Protein AF-A0A950L7A4-F1 (afdb_monomer_lite)

Structure (mmCIF, N/CA/C/O backbone):
data_AF-A0A950L7A4-F1
#
_entry.id   AF-A0A950L7A4-F1
#
loop_
_atom_site.group_PDB
_atom_site.id
_atom_site.type_symbol
_atom_site.label_atom_id
_atom_site.label_alt_id
_atom_site.label_comp_id
_atom_site.label_asym_id
_atom_site.label_entity_id
_atom_site.label_seq_id
_atom_site.pdbx_PDB_ins_code
_atom_site.Cartn_x
_atom_site.Cartn_y
_atom_site.Cartn_z
_atom_site.occupancy
_atom_site.B_iso_or_equiv
_atom_site.auth_seq_id
_atom_site.auth_comp_id
_atom_site.auth_asym_id
_atom_site.auth_atom_id
_atom_site.pdbx_PDB_model_num
ATOM 1 N N . MET A 1 1 ? 26.485 3.198 -47.718 1.00 52.00 1 MET A N 1
ATOM 2 C CA . MET A 1 1 ? 25.501 2.743 -46.711 1.00 52.00 1 MET A CA 1
ATOM 3 C C . MET A 1 1 ? 25.528 3.740 -45.565 1.00 52.00 1 MET A C 1
ATOM 5 O O . MET A 1 1 ? 26.529 3.793 -44.865 1.00 52.00 1 MET A O 1
ATOM 9 N N . ALA A 1 2 ? 24.519 4.605 -45.450 1.00 48.59 2 ALA A N 1
ATOM 10 C CA . ALA A 1 2 ? 24.443 5.566 -44.349 1.00 48.59 2 ALA A CA 1
ATOM 11 C C . ALA A 1 2 ? 24.010 4.834 -43.064 1.00 48.59 2 ALA A C 1
ATOM 13 O O . ALA A 1 2 ? 23.105 3.998 -43.142 1.00 48.59 2 ALA A O 1
AT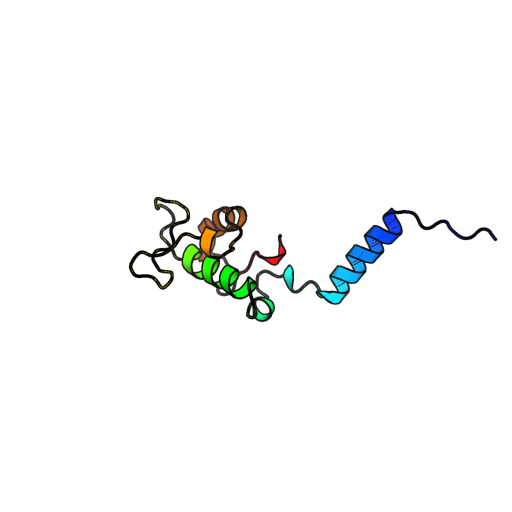OM 14 N N . PRO A 1 3 ? 24.640 5.090 -41.905 1.00 60.22 3 PRO A N 1
ATOM 15 C CA . PRO A 1 3 ? 24.222 4.466 -40.660 1.00 60.22 3 PRO A CA 1
ATOM 16 C C . PRO A 1 3 ? 22.839 5.002 -40.275 1.00 60.22 3 PRO A C 1
ATOM 18 O O . PRO A 1 3 ? 22.617 6.211 -40.269 1.00 60.22 3 PRO A O 1
ATOM 21 N N . LEU A 1 4 ? 21.908 4.092 -39.978 1.00 65.75 4 LEU A N 1
ATOM 22 C CA . LEU A 1 4 ? 20.591 4.420 -39.432 1.00 65.75 4 LEU A CA 1
ATOM 23 C C . LEU A 1 4 ? 20.777 5.283 -38.174 1.00 65.75 4 LEU A C 1
ATOM 25 O O . LEU A 1 4 ? 21.283 4.806 -37.157 1.00 65.75 4 LEU A O 1
ATOM 29 N N . GLN A 1 5 ? 20.397 6.558 -38.257 1.00 64.25 5 GLN A N 1
ATOM 30 C CA . GLN A 1 5 ? 20.341 7.465 -37.113 1.00 64.25 5 GLN A CA 1
ATOM 31 C C . GLN A 1 5 ? 19.282 6.928 -36.140 1.00 64.25 5 GLN A C 1
ATOM 33 O O . GLN A 1 5 ? 18.088 7.061 -36.394 1.00 64.25 5 GLN A O 1
ATOM 38 N N . ARG A 1 6 ? 19.714 6.277 -35.051 1.00 67.75 6 ARG A N 1
ATOM 39 C CA . ARG A 1 6 ? 18.815 5.823 -33.978 1.00 67.75 6 ARG A CA 1
ATOM 40 C C . ARG A 1 6 ? 18.165 7.045 -33.334 1.00 67.75 6 ARG A C 1
ATOM 42 O O . ARG A 1 6 ? 18.869 7.952 -32.886 1.00 67.75 6 ARG A O 1
ATOM 49 N N . GLY A 1 7 ? 16.838 7.090 -33.338 1.00 79.19 7 GLY A N 1
ATOM 50 C CA . GLY A 1 7 ? 16.071 8.203 -32.784 1.00 79.19 7 GLY A CA 1
ATOM 51 C C . GLY A 1 7 ? 16.070 8.178 -31.255 1.00 79.19 7 GLY A C 1
ATOM 52 O O . GLY A 1 7 ? 16.343 7.151 -30.637 1.00 79.19 7 GLY A O 1
ATOM 53 N N . GLY A 1 8 ? 15.705 9.293 -30.615 1.00 83.56 8 GLY A N 1
ATOM 54 C CA . GLY A 1 8 ? 15.553 9.347 -29.150 1.00 83.56 8 GLY A CA 1
ATOM 55 C C . GLY A 1 8 ? 14.564 8.307 -28.598 1.00 83.56 8 GLY A C 1
ATOM 56 O O . GLY A 1 8 ? 14.763 7.790 -27.500 1.00 83.56 8 GLY A O 1
ATOM 57 N N . LEU A 1 9 ? 13.554 7.933 -29.395 1.00 86.06 9 LEU A N 1
ATOM 58 C CA . LEU A 1 9 ? 12.588 6.881 -29.069 1.00 86.06 9 LEU A CA 1
ATOM 59 C C . LEU A 1 9 ? 13.253 5.507 -28.895 1.00 86.06 9 LEU A C 1
ATOM 61 O O . LEU A 1 9 ? 12.890 4.770 -27.983 1.00 86.06 9 LEU A O 1
ATOM 65 N N . ASP A 1 10 ? 14.261 5.178 -29.707 1.00 87.81 10 ASP A N 1
ATOM 66 C CA . ASP A 1 10 ? 14.948 3.883 -29.635 1.00 87.81 10 ASP A CA 1
ATOM 67 C C . ASP A 1 10 ? 15.694 3.728 -28.306 1.00 87.81 10 ASP A C 1
ATOM 69 O O . ASP A 1 10 ? 15.750 2.633 -27.744 1.00 87.81 10 ASP A O 1
ATOM 73 N N . TRP A 1 11 ? 16.253 4.822 -27.782 1.00 88.88 11 TRP A N 1
ATOM 74 C CA . TRP A 1 11 ? 16.925 4.837 -26.482 1.00 88.88 11 TRP A CA 1
ATOM 75 C C . TRP A 1 11 ? 15.941 4.743 -25.322 1.00 88.88 11 TRP A C 1
ATOM 77 O O . TRP A 1 11 ? 16.207 4.027 -24.358 1.00 88.88 11 TRP A O 1
ATOM 87 N N . MET A 1 12 ? 14.780 5.392 -25.436 1.00 90.75 12 MET A N 1
ATOM 88 C CA . MET A 1 12 ? 13.699 5.249 -24.459 1.00 90.75 12 MET A CA 1
ATOM 89 C C . MET A 1 12 ? 13.193 3.807 -24.399 1.00 90.75 12 MET A C 1
ATOM 91 O O . MET A 1 12 ? 13.098 3.234 -23.316 1.00 90.75 12 MET A O 1
ATOM 95 N N . LEU A 1 13 ? 12.938 3.192 -25.557 1.00 92.44 13 LEU A N 1
ATOM 96 C CA . LEU A 1 13 ? 12.494 1.802 -25.640 1.00 92.44 13 LEU A CA 1
ATOM 97 C C . LEU A 1 13 ? 13.538 0.844 -25.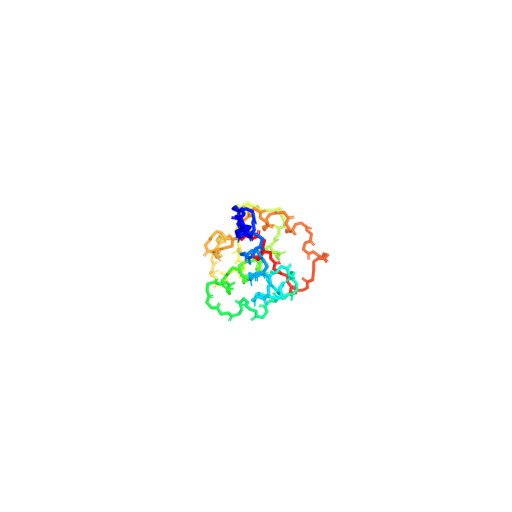063 1.00 92.44 13 LEU A C 1
ATOM 99 O O . LEU A 1 13 ? 13.185 -0.034 -24.283 1.00 92.44 13 LEU A O 1
ATOM 103 N N . GLN A 1 14 ? 14.821 1.038 -25.379 1.00 91.50 14 GLN A N 1
ATOM 104 C CA . GLN A 1 14 ? 15.904 0.240 -24.798 1.00 91.50 14 GLN A CA 1
ATOM 105 C C . GLN A 1 14 ? 16.006 0.412 -23.277 1.00 91.50 14 GLN A C 1
ATOM 107 O O . GLN A 1 14 ? 16.213 -0.578 -22.581 1.00 91.50 14 GLN A O 1
ATOM 112 N N . GLY A 1 15 ? 15.816 1.625 -22.750 1.00 89.44 15 GLY A N 1
ATOM 113 C CA . GLY A 1 15 ? 15.796 1.882 -21.308 1.00 89.44 15 GLY A CA 1
ATOM 114 C C . GLY A 1 15 ? 14.638 1.175 -20.601 1.00 89.44 15 GLY A C 1
ATOM 115 O O . GLY A 1 15 ? 14.854 0.479 -19.608 1.00 89.44 15 GLY A O 1
ATOM 116 N N . VAL A 1 16 ? 13.423 1.276 -21.151 1.00 88.06 16 VAL A N 1
ATOM 117 C CA . VAL A 1 16 ? 12.240 0.565 -20.637 1.00 88.06 16 VAL A CA 1
ATOM 118 C C . VAL A 1 16 ? 12.447 -0.948 -20.697 1.00 88.06 16 VAL A C 1
ATOM 120 O O . VAL A 1 16 ? 12.158 -1.647 -19.727 1.00 88.06 16 VAL A O 1
ATOM 123 N N . LEU A 1 17 ? 12.991 -1.460 -21.804 1.00 89.94 17 LEU A N 1
ATOM 124 C CA . LEU A 1 17 ? 13.253 -2.886 -21.977 1.00 89.94 17 LEU A CA 1
ATOM 125 C C . LEU A 1 17 ? 14.308 -3.384 -20.980 1.00 89.94 17 LEU A C 1
ATOM 127 O O . LEU A 1 17 ? 14.106 -4.411 -20.338 1.00 89.94 17 LEU A O 1
ATOM 131 N N . ALA A 1 18 ? 15.407 -2.645 -20.808 1.00 88.31 18 ALA A N 1
ATOM 132 C CA . ALA A 1 18 ? 16.454 -2.973 -19.846 1.00 88.31 18 ALA A CA 1
ATOM 133 C C . ALA A 1 18 ? 15.903 -2.994 -18.413 1.00 88.31 18 ALA A C 1
ATOM 135 O O . ALA A 1 18 ? 16.126 -3.961 -17.686 1.00 88.31 18 ALA A O 1
ATOM 136 N N . TYR A 1 19 ? 15.118 -1.983 -18.031 1.00 85.06 19 TYR A N 1
ATOM 137 C CA . TYR A 1 19 ? 14.445 -1.941 -16.734 1.00 85.06 19 TYR A CA 1
ATOM 138 C C . TYR A 1 19 ? 13.510 -3.146 -16.537 1.00 85.06 19 TYR A C 1
ATOM 140 O O . TYR A 1 19 ? 13.604 -3.848 -15.527 1.00 85.06 19 TYR A O 1
ATOM 148 N N . ALA A 1 20 ? 12.662 -3.448 -17.525 1.00 83.19 20 ALA A N 1
ATOM 149 C CA . ALA A 1 20 ? 11.742 -4.581 -17.471 1.00 83.19 20 ALA A CA 1
ATOM 150 C C . ALA A 1 20 ? 12.475 -5.928 -17.325 1.00 83.19 20 ALA A C 1
ATOM 152 O O . ALA A 1 20 ? 12.034 -6.786 -16.557 1.00 83.19 20 ALA A O 1
ATOM 153 N N . VAL A 1 21 ? 13.611 -6.101 -18.009 1.00 85.44 21 VAL A N 1
ATOM 154 C CA . VAL A 1 21 ? 14.448 -7.309 -17.932 1.00 85.44 21 VAL A CA 1
ATOM 155 C C . VAL A 1 21 ? 15.132 -7.441 -16.570 1.00 85.44 21 VAL A C 1
ATOM 157 O O . VAL A 1 21 ? 15.142 -8.534 -16.001 1.00 85.44 21 VAL A O 1
ATOM 160 N N . VAL A 1 22 ? 15.674 -6.350 -16.021 1.00 83.81 22 VAL A N 1
ATOM 161 C CA . VAL A 1 22 ? 16.380 -6.355 -14.726 1.00 83.81 22 VAL A CA 1
ATOM 162 C C . VAL A 1 22 ? 15.415 -6.627 -13.574 1.00 83.81 22 VAL A C 1
ATOM 164 O O . VAL A 1 22 ? 15.665 -7.501 -12.745 1.00 83.81 22 VAL A O 1
ATOM 167 N N . ILE A 1 23 ? 14.276 -5.933 -13.549 1.00 81.06 23 ILE A N 1
ATOM 168 C CA . ILE A 1 23 ? 13.266 -6.060 -12.490 1.00 81.06 23 ILE A CA 1
ATOM 169 C C . ILE A 1 23 ? 12.394 -7.316 -12.675 1.00 81.06 23 ILE A C 1
ATOM 171 O O . ILE A 1 23 ? 11.714 -7.767 -11.747 1.00 81.06 23 ILE A O 1
ATOM 175 N N . ARG A 1 24 ? 12.412 -7.914 -13.877 1.00 78.12 24 ARG A N 1
ATOM 176 C CA . ARG A 1 24 ? 11.599 -9.078 -14.278 1.00 78.12 24 ARG A CA 1
ATOM 177 C C . ARG A 1 24 ? 10.105 -8.892 -13.999 1.00 78.12 24 ARG A C 1
ATOM 179 O O . ARG A 1 24 ? 9.406 -9.847 -13.667 1.00 78.12 24 ARG A O 1
ATOM 186 N N . GLY A 1 25 ? 9.634 -7.645 -14.025 1.00 74.56 25 GLY A N 1
ATOM 187 C CA . GLY A 1 25 ? 8.264 -7.273 -13.667 1.00 74.56 25 GLY A CA 1
ATOM 188 C C . GLY A 1 25 ? 7.847 -7.602 -12.224 1.00 74.56 25 GLY A C 1
ATOM 189 O O . GLY A 1 25 ? 6.681 -7.424 -11.878 1.00 74.56 25 GLY A O 1
ATOM 190 N N . ARG A 1 26 ? 8.763 -8.063 -11.356 1.00 81.69 26 ARG A N 1
ATOM 191 C CA . ARG A 1 26 ? 8.418 -8.513 -9.996 1.00 81.69 26 ARG A CA 1
ATOM 192 C C . ARG A 1 26 ? 7.947 -7.366 -9.109 1.00 81.69 26 ARG A C 1
ATOM 194 O O . ARG A 1 26 ? 7.192 -7.627 -8.183 1.00 81.69 26 ARG A O 1
ATOM 201 N N . HIS A 1 27 ? 8.355 -6.129 -9.386 1.00 86.19 27 HIS A N 1
ATOM 202 C CA . HIS A 1 27 ? 7.909 -4.961 -8.620 1.00 86.19 27 HIS A CA 1
ATOM 203 C C . HIS A 1 27 ? 6.471 -4.550 -8.963 1.00 86.19 27 HIS A C 1
ATOM 205 O O . HIS A 1 27 ? 5.773 -4.026 -8.106 1.00 86.19 27 HIS A O 1
ATOM 211 N N . PHE A 1 28 ? 5.986 -4.854 -10.170 1.00 85.88 28 PHE A N 1
ATOM 212 C CA . PHE A 1 28 ? 4.609 -4.544 -10.575 1.00 85.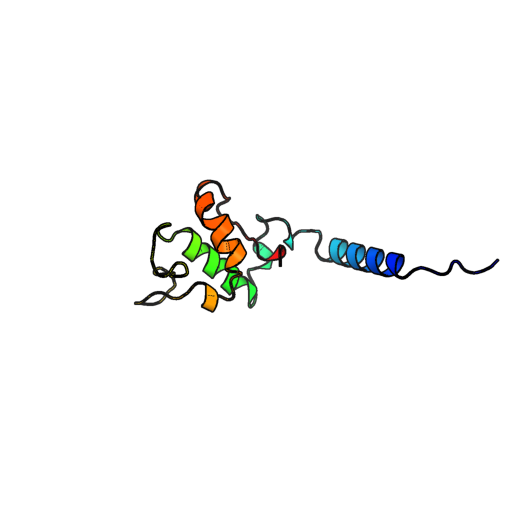88 28 PHE A CA 1
ATOM 213 C C . PHE A 1 28 ? 3.602 -5.611 -10.150 1.00 85.88 28 PHE A C 1
ATOM 215 O O . PHE A 1 28 ? 2.403 -5.355 -10.145 1.00 85.88 28 PHE A O 1
ATOM 222 N N . ASN A 1 29 ? 4.065 -6.812 -9.792 1.00 90.19 29 ASN A N 1
ATOM 223 C CA . ASN A 1 29 ? 3.190 -7.828 -9.229 1.00 90.19 29 ASN A CA 1
ATOM 224 C C . ASN A 1 29 ? 2.836 -7.445 -7.776 1.00 90.19 29 ASN A C 1
ATOM 226 O O . ASN A 1 29 ? 3.720 -7.483 -6.912 1.00 90.19 29 ASN A O 1
ATOM 230 N N . PRO A 1 30 ? 1.565 -7.136 -7.461 1.00 91.06 30 PRO A N 1
ATOM 231 C CA . PRO A 1 30 ? 1.171 -6.715 -6.119 1.00 91.06 30 PRO A CA 1
ATOM 232 C C . PRO A 1 30 ? 1.319 -7.819 -5.060 1.00 91.06 30 PRO A C 1
ATOM 234 O O . PRO A 1 30 ? 1.355 -7.518 -3.873 1.00 91.06 30 PRO A O 1
ATOM 237 N N . ALA A 1 31 ? 1.433 -9.092 -5.453 1.00 91.38 31 ALA A N 1
ATOM 238 C CA . ALA A 1 31 ? 1.682 -10.207 -4.534 1.00 91.38 31 ALA A CA 1
ATOM 239 C C . ALA A 1 31 ? 3.182 -10.486 -4.308 1.00 91.38 31 ALA A C 1
ATOM 241 O O . ALA A 1 31 ? 3.559 -11.278 -3.444 1.00 91.38 31 ALA A O 1
ATOM 242 N N . SER A 1 32 ? 4.060 -9.860 -5.092 1.00 91.56 32 SER A N 1
ATOM 243 C CA . SER A 1 32 ? 5.506 -10.011 -4.955 1.00 91.56 32 SER A CA 1
ATOM 244 C C . SER A 1 32 ? 6.005 -9.046 -3.887 1.00 91.56 32 SER A C 1
ATOM 246 O O . SER A 1 32 ? 6.244 -7.876 -4.164 1.00 91.56 32 SER A O 1
ATOM 248 N N . VAL A 1 33 ? 6.139 -9.540 -2.656 1.00 91.00 33 VAL A N 1
ATOM 249 C CA . VAL A 1 33 ? 6.546 -8.734 -1.488 1.00 91.00 33 VAL A CA 1
ATOM 250 C C . VAL A 1 33 ? 7.960 -9.041 -1.000 1.00 91.00 33 VAL A C 1
ATOM 252 O O . VAL A 1 33 ? 8.524 -8.280 -0.227 1.00 91.00 33 VAL A O 1
ATOM 255 N N . THR A 1 34 ? 8.584 -10.120 -1.479 1.00 88.56 34 THR A N 1
ATOM 256 C CA . THR A 1 34 ? 9.903 -10.570 -0.990 1.00 88.56 34 THR A CA 1
ATOM 257 C C . THR A 1 34 ? 11.022 -9.554 -1.222 1.00 88.56 34 THR A C 1
ATOM 259 O O . THR A 1 34 ? 12.019 -9.572 -0.512 1.00 88.56 34 THR A O 1
ATOM 262 N N . TRP A 1 35 ? 10.884 -8.688 -2.230 1.00 86.50 35 TRP A N 1
ATOM 263 C CA . TRP A 1 35 ? 11.858 -7.633 -2.532 1.00 86.50 35 TRP A CA 1
ATOM 264 C C . TRP A 1 35 ? 11.686 -6.390 -1.647 1.00 86.50 35 TRP A C 1
ATOM 266 O O . TRP A 1 35 ? 12.598 -5.575 -1.576 1.00 86.50 35 TRP A O 1
ATOM 276 N N . LEU A 1 36 ? 10.553 -6.273 -0.944 1.00 88.56 36 LEU A N 1
ATOM 277 C CA . LEU A 1 36 ? 10.281 -5.201 0.016 1.00 88.56 36 LEU A CA 1
ATOM 278 C C . LEU A 1 36 ? 10.897 -5.490 1.389 1.00 88.56 36 LEU A C 1
ATOM 280 O O . LEU A 1 36 ? 10.991 -4.598 2.218 1.00 88.56 36 LEU A O 1
ATOM 284 N N . CYS A 1 37 ? 11.317 -6.730 1.657 1.00 77.19 37 CYS A N 1
ATOM 285 C CA . CYS A 1 37 ? 11.797 -7.161 2.972 1.00 77.19 37 CYS A CA 1
ATOM 286 C C . CYS A 1 37 ? 13.175 -6.590 3.376 1.00 77.19 37 CYS A C 1
ATOM 288 O O . CYS A 1 37 ? 13.736 -7.039 4.373 1.00 77.19 37 CYS A O 1
ATOM 290 N N . GLY A 1 38 ? 13.735 -5.628 2.634 1.00 75.50 38 GLY A N 1
ATOM 291 C CA . GLY A 1 38 ? 15.019 -4.994 2.937 1.00 75.50 38 GLY A CA 1
ATOM 292 C C . GLY A 1 38 ? 14.983 -3.478 2.739 1.00 75.50 38 GLY A C 1
ATOM 293 O O . GLY A 1 38 ? 14.448 -2.994 1.744 1.00 75.50 38 GLY A O 1
ATOM 294 N N . GLY A 1 39 ? 15.589 -2.742 3.675 1.00 79.19 39 GLY A N 1
ATOM 295 C CA . GLY A 1 39 ? 15.709 -1.281 3.614 1.00 79.19 39 GLY A CA 1
ATOM 296 C C . GLY A 1 39 ? 14.376 -0.541 3.762 1.00 79.19 39 GLY A C 1
ATOM 297 O O . GLY A 1 39 ? 13.451 -1.023 4.419 1.00 79.19 39 GLY A O 1
ATOM 298 N N . ASP A 1 40 ? 14.289 0.632 3.138 1.00 82.69 40 ASP A N 1
ATOM 299 C CA . ASP A 1 40 ? 13.195 1.598 3.320 1.00 82.69 40 ASP A CA 1
ATOM 300 C C . ASP A 1 40 ? 11.823 1.048 2.894 1.00 82.69 40 ASP A C 1
ATOM 302 O O . ASP A 1 40 ? 10.804 1.310 3.538 1.00 82.69 40 ASP A O 1
ATOM 306 N N . TYR A 1 41 ? 11.795 0.186 1.872 1.00 88.12 41 TYR A N 1
ATOM 307 C CA . TYR A 1 41 ? 10.570 -0.435 1.360 1.00 88.12 41 TYR A CA 1
ATOM 308 C C . TYR A 1 41 ? 9.847 -1.320 2.383 1.00 88.12 41 TYR A C 1
ATOM 310 O O . TYR A 1 41 ? 8.625 -1.479 2.307 1.00 88.12 41 TYR A O 1
ATOM 318 N N . GLY A 1 42 ? 10.575 -1.869 3.359 1.00 90.94 42 GLY A N 1
ATOM 319 C CA . GLY A 1 42 ? 9.984 -2.661 4.436 1.00 90.94 42 GLY A CA 1
ATOM 320 C C . GLY A 1 42 ? 9.082 -1.810 5.325 1.00 90.94 42 GLY A C 1
ATOM 321 O O . GLY A 1 42 ? 7.998 -2.250 5.711 1.00 90.94 42 GLY A O 1
ATOM 322 N N . THR A 1 43 ? 9.484 -0.564 5.578 1.00 90.94 43 THR A N 1
ATOM 323 C CA . THR A 1 43 ? 8.704 0.409 6.349 1.00 90.94 43 THR A CA 1
ATOM 324 C C . THR A 1 43 ? 7.398 0.747 5.634 1.00 90.94 43 THR A C 1
ATOM 326 O O . THR A 1 43 ? 6.340 0.721 6.263 1.00 90.94 43 THR A O 1
ATOM 329 N N . GLN A 1 44 ? 7.442 0.952 4.313 1.00 92.31 44 GLN A N 1
ATOM 330 C CA . GLN A 1 44 ? 6.246 1.220 3.505 1.00 92.31 44 GLN A CA 1
ATOM 331 C C . GLN A 1 44 ? 5.287 0.025 3.506 1.00 92.31 44 GLN A C 1
ATOM 333 O O . GLN A 1 44 ? 4.078 0.171 3.699 1.00 92.31 44 GLN A O 1
ATOM 338 N N . PHE A 1 45 ? 5.834 -1.181 3.320 1.00 93.38 45 PHE A N 1
ATOM 339 C CA . PHE A 1 45 ? 5.062 -2.418 3.318 1.00 93.38 45 PHE A CA 1
ATOM 340 C C . PHE A 1 45 ? 4.351 -2.648 4.656 1.00 93.38 45 PHE A C 1
ATOM 342 O O . PHE A 1 45 ? 3.149 -2.920 4.682 1.00 93.38 45 PHE A O 1
ATOM 349 N N . LEU A 1 46 ? 5.070 -2.491 5.770 1.00 92.38 46 LEU A N 1
ATOM 350 C CA . LEU A 1 46 ? 4.498 -2.602 7.110 1.00 92.38 46 LEU A CA 1
ATOM 351 C C . LEU A 1 46 ? 3.468 -1.500 7.368 1.00 92.38 46 LEU A C 1
ATOM 353 O O . LEU A 1 46 ? 2.369 -1.800 7.832 1.00 92.38 46 LEU A O 1
ATOM 357 N N . GLY A 1 47 ? 3.779 -0.250 7.021 1.00 93.75 47 GLY A N 1
ATOM 358 C CA . GLY A 1 47 ? 2.874 0.889 7.162 1.00 93.75 47 GLY A CA 1
ATOM 359 C C . GLY A 1 47 ? 1.520 0.655 6.500 1.00 93.75 47 GLY A C 1
ATOM 360 O O . GLY A 1 47 ? 0.477 0.780 7.149 1.00 93.75 47 GLY A O 1
ATOM 361 N N . TRP A 1 48 ? 1.533 0.209 5.242 1.00 94.81 48 TRP A N 1
ATOM 362 C CA . TRP A 1 48 ? 0.331 -0.228 4.538 1.00 94.81 48 TRP A CA 1
ATOM 363 C C . TRP A 1 48 ? -0.391 -1.367 5.263 1.00 94.81 48 TRP A C 1
ATOM 365 O O . TRP A 1 48 ? -1.608 -1.314 5.451 1.00 94.81 48 TRP A O 1
ATOM 375 N N . HIS A 1 49 ? 0.340 -2.402 5.676 1.00 94.69 49 HIS A N 1
ATOM 376 C CA . HIS A 1 49 ? -0.250 -3.583 6.297 1.00 94.69 49 HIS A CA 1
ATOM 377 C C . HIS A 1 49 ? -0.931 -3.294 7.637 1.00 94.69 49 HIS A C 1
ATOM 379 O O . HIS A 1 49 ? -1.958 -3.902 7.930 1.00 94.69 49 HIS A O 1
ATOM 385 N N . PHE A 1 50 ? -0.436 -2.349 8.431 1.00 94.94 50 PHE A N 1
ATOM 386 C CA . PHE A 1 50 ? -1.173 -1.881 9.603 1.00 94.94 50 PHE A CA 1
ATOM 387 C C . PHE A 1 50 ? -2.374 -1.018 9.192 1.00 94.94 50 PHE A C 1
ATOM 389 O O . PHE A 1 50 ? -3.494 -1.253 9.640 1.00 94.94 50 PHE A O 1
ATOM 396 N N . TYR A 1 51 ? -2.182 -0.073 8.269 1.00 95.69 51 TYR A N 1
ATOM 397 C CA . TYR A 1 51 ? -3.226 0.871 7.862 1.00 95.69 51 TYR A CA 1
ATOM 398 C C . TYR A 1 51 ? -4.454 0.222 7.208 1.00 95.69 51 TYR A C 1
ATOM 400 O O . TYR A 1 51 ? -5.592 0.626 7.470 1.00 95.69 51 TYR A O 1
ATOM 408 N N . ARG A 1 52 ? -4.253 -0.815 6.387 1.00 95.62 52 ARG A N 1
ATOM 409 C CA . ARG A 1 52 ? -5.345 -1.548 5.725 1.00 95.62 52 ARG A CA 1
ATOM 410 C C . ARG A 1 52 ? -6.285 -2.258 6.707 1.00 95.62 52 ARG A C 1
ATOM 412 O O . ARG A 1 52 ? -7.398 -2.605 6.328 1.00 95.62 52 ARG A O 1
ATOM 419 N N . ASN A 1 53 ? -5.841 -2.449 7.951 1.00 94.50 53 ASN A N 1
ATOM 420 C CA . ASN A 1 53 ? -6.607 -3.069 9.031 1.00 94.50 53 ASN A CA 1
ATOM 421 C C . ASN A 1 53 ? -7.255 -2.047 9.987 1.00 94.50 53 ASN A C 1
ATOM 423 O O . ASN A 1 53 ? -7.998 -2.436 10.885 1.00 94.50 53 ASN A O 1
ATOM 427 N N . GLU A 1 54 ? -7.012 -0.745 9.811 1.00 94.25 54 GLU A N 1
ATOM 428 C CA . GLU A 1 54 ? -7.646 0.292 10.632 1.00 94.25 54 GLU A CA 1
ATOM 429 C C . GLU A 1 54 ? -9.112 0.536 10.215 1.00 94.25 54 GLU A C 1
ATOM 431 O O . GLU A 1 54 ? -9.446 0.376 9.034 1.00 94.25 54 GLU A O 1
ATOM 436 N N . PRO A 1 55 ? -9.985 1.041 11.112 1.00 93.50 55 PRO A N 1
ATOM 437 C CA . PRO A 1 55 ? -11.389 1.333 10.801 1.00 93.50 55 PRO A CA 1
ATOM 438 C C . PRO A 1 55 ? -11.555 2.322 9.642 1.00 93.50 55 PRO A C 1
ATOM 440 O O . PRO A 1 55 ? -11.058 3.447 9.727 1.00 93.50 55 PRO A O 1
ATOM 443 N N . LEU A 1 56 ? -12.261 1.932 8.569 1.00 91.62 56 LEU A N 1
ATOM 444 C CA . LEU A 1 56 ? -12.419 2.739 7.342 1.00 91.62 56 LEU A CA 1
ATOM 445 C C . LEU A 1 56 ? -12.820 4.189 7.638 1.00 91.62 56 LEU A C 1
ATOM 447 O O . LEU A 1 56 ? -12.173 5.125 7.164 1.00 91.62 56 LEU A O 1
ATOM 451 N N . TRP A 1 57 ? -13.832 4.350 8.488 1.00 90.88 57 TRP A N 1
ATOM 452 C CA . TRP A 1 57 ? -14.309 5.636 8.973 1.00 90.88 57 TRP A CA 1
ATOM 453 C C . TRP A 1 57 ? -13.573 6.023 10.252 1.00 90.88 57 TRP A C 1
ATOM 455 O O . TRP A 1 57 ? -13.969 5.658 11.357 1.00 90.88 57 TRP A O 1
ATOM 465 N N . GLN A 1 58 ? -12.482 6.765 10.090 1.00 91.19 58 GLN A N 1
ATOM 466 C CA . GLN A 1 58 ? -11.714 7.313 11.199 1.00 91.19 58 GLN A CA 1
ATOM 467 C C . GLN A 1 58 ? -11.160 8.692 10.858 1.00 91.19 58 GLN A C 1
ATOM 469 O O . GLN A 1 58 ? -10.835 8.974 9.704 1.00 91.19 58 GLN A O 1
ATOM 474 N N . LEU A 1 59 ? -10.999 9.520 11.888 1.00 89.56 59 LEU A N 1
ATOM 475 C CA . LEU A 1 59 ? -10.276 10.778 11.800 1.00 89.56 59 LEU A CA 1
ATOM 476 C C . LEU A 1 59 ? -9.114 10.781 12.804 1.00 89.56 59 LEU A C 1
ATOM 478 O O . LEU A 1 59 ? -9.320 10.388 13.957 1.00 89.56 59 LEU A O 1
ATOM 482 N N . PRO A 1 60 ? -7.915 11.225 12.385 1.00 90.50 60 PRO A N 1
ATOM 483 C CA . PRO A 1 60 ? -7.541 11.604 11.013 1.00 90.50 60 PRO A CA 1
ATOM 484 C C . PRO A 1 60 ? -7.458 10.396 10.051 1.00 90.50 60 PRO A C 1
ATOM 486 O O . PRO A 1 60 ? -7.185 9.274 10.470 1.00 90.50 60 PRO A O 1
ATOM 489 N N . PHE A 1 61 ? -7.676 10.614 8.747 1.00 90.06 61 PHE A N 1
ATOM 490 C CA . PHE A 1 61 ? -7.783 9.528 7.750 1.00 90.06 61 PHE A CA 1
ATOM 491 C C . PHE A 1 61 ? -6.522 8.669 7.599 1.00 90.06 61 PHE A C 1
ATOM 493 O O . PHE A 1 61 ? -6.628 7.494 7.248 1.00 90.06 61 PHE A O 1
ATOM 500 N N . GLY A 1 62 ? -5.347 9.237 7.871 1.00 92.38 62 GLY A N 1
ATOM 501 C CA . GLY A 1 62 ? -4.058 8.542 7.848 1.00 92.38 62 GLY A CA 1
ATOM 502 C C . GLY A 1 62 ? -3.634 7.957 9.196 1.00 92.38 62 GLY A C 1
ATOM 503 O O . GLY A 1 62 ? -2.484 7.555 9.319 1.00 92.38 62 GLY A O 1
ATOM 504 N N . LEU A 1 63 ? -4.500 7.946 10.214 1.00 93.62 63 LEU A N 1
ATOM 505 C CA . LEU A 1 63 ? -4.158 7.398 11.525 1.00 93.62 63 LEU A CA 1
ATOM 506 C C . LEU A 1 63 ? -3.923 5.884 11.445 1.00 93.62 63 LEU A C 1
ATOM 508 O O . LEU A 1 63 ? -4.734 5.150 10.881 1.00 93.62 63 LEU A O 1
ATOM 512 N N . VAL A 1 64 ? -2.846 5.422 12.071 1.00 94.75 64 VAL A N 1
ATOM 513 C CA . VAL A 1 64 ? -2.516 4.007 12.243 1.00 94.75 64 VAL A CA 1
ATOM 514 C C . VAL A 1 64 ? -2.313 3.746 13.733 1.00 94.75 64 VAL A C 1
ATOM 516 O O . VAL A 1 64 ? -1.210 3.888 14.257 1.00 94.75 64 VAL A O 1
ATOM 519 N N . ARG A 1 65 ? -3.394 3.415 14.450 1.00 91.44 65 ARG A N 1
ATOM 520 C CA . ARG A 1 65 ? -3.367 3.207 15.910 1.00 91.44 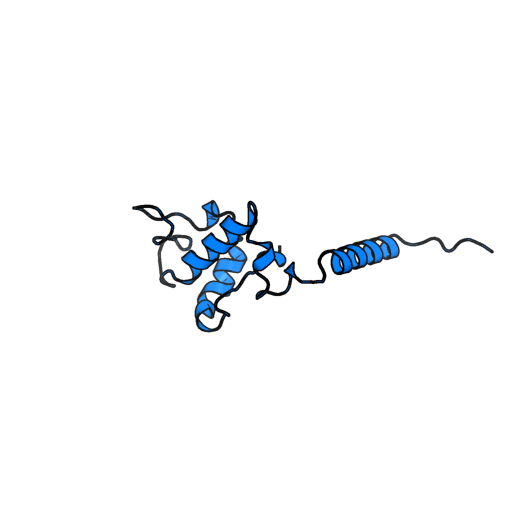65 ARG A CA 1
ATOM 521 C C . ARG A 1 65 ? -2.539 1.995 16.302 1.00 91.44 65 ARG A C 1
ATOM 523 O O . ARG A 1 65 ? -1.861 2.013 17.319 1.00 91.44 65 ARG A O 1
ATOM 530 N N . SER A 1 66 ? -2.602 0.957 15.483 1.00 89.88 66 SER A N 1
ATOM 531 C CA . SER A 1 66 ? -1.938 -0.325 15.714 1.00 89.88 66 SER A CA 1
ATOM 532 C C . SER A 1 66 ? -0.426 -0.306 15.443 1.00 89.88 66 SER A C 1
ATOM 534 O O . SER A 1 66 ? 0.248 -1.309 15.676 1.00 89.88 66 SER A O 1
ATOM 536 N N . TYR A 1 67 ? 0.128 0.817 14.974 1.00 87.00 67 TYR A N 1
ATOM 537 C CA . TYR A 1 67 ? 1.524 0.920 14.551 1.00 87.00 67 TYR A CA 1
ATOM 538 C C . TYR A 1 67 ? 2.496 1.118 15.723 1.00 87.00 67 TYR A C 1
ATOM 540 O O . TYR A 1 67 ? 2.975 2.229 15.937 1.00 87.00 67 TYR A O 1
ATOM 548 N N . GLY A 1 68 ? 2.773 0.046 16.475 1.00 72.62 68 GLY A N 1
ATOM 549 C CA . GLY A 1 68 ? 3.910 -0.111 17.407 1.00 72.62 68 GLY A CA 1
ATOM 550 C C . GLY A 1 68 ? 3.981 0.813 18.635 1.00 72.62 68 GLY A C 1
ATOM 551 O O . GLY A 1 68 ? 4.638 0.467 19.611 1.00 72.62 68 GLY A O 1
ATOM 552 N N . GLU A 1 69 ? 3.293 1.951 18.618 1.00 68.44 69 GLU A N 1
ATOM 553 C CA . GLU A 1 69 ? 3.375 3.026 19.603 1.00 68.44 69 GLU A CA 1
ATOM 554 C C . GLU A 1 69 ? 2.102 3.138 20.439 1.00 68.44 69 GLU A C 1
ATOM 556 O O . GLU A 1 69 ? 0.993 2.937 19.943 1.00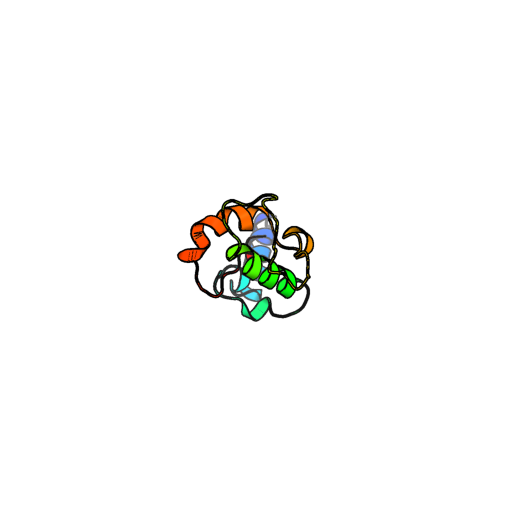 68.44 69 GLU A O 1
ATOM 561 N N . GLN A 1 70 ? 2.238 3.562 21.701 1.00 71.12 70 GLN A N 1
ATOM 562 C CA . GLN A 1 70 ? 1.102 3.707 22.629 1.00 71.12 70 GLN A CA 1
ATOM 563 C C . GLN A 1 70 ? 0.008 4.663 22.117 1.00 71.12 70 GLN A C 1
ATOM 565 O O . GLN A 1 70 ? -1.132 4.605 22.575 1.00 71.12 70 GLN A O 1
ATOM 570 N N . ARG A 1 71 ? 0.351 5.561 21.185 1.00 77.50 71 ARG A N 1
ATOM 571 C CA . ARG A 1 71 ? -0.567 6.531 20.565 1.00 77.50 71 ARG A CA 1
ATOM 572 C C . ARG A 1 71 ? -0.813 6.276 19.073 1.00 77.50 71 ARG A C 1
ATOM 574 O O . ARG A 1 71 ? -1.530 7.054 18.445 1.00 77.50 71 ARG A O 1
ATOM 581 N N . GLY A 1 72 ? -0.253 5.202 18.515 1.00 86.50 72 GLY A N 1
ATOM 582 C CA . GLY A 1 72 ? -0.198 4.982 17.074 1.00 86.50 72 GLY A CA 1
ATOM 583 C C . GLY A 1 72 ? 0.689 5.987 16.338 1.00 86.50 72 GLY A C 1
ATOM 584 O O . GLY A 1 72 ? 1.397 6.792 16.942 1.00 86.50 72 GLY A O 1
ATOM 585 N N . SER A 1 73 ? 0.629 5.944 15.010 1.00 91.50 73 SER A N 1
ATOM 586 C CA . SER A 1 73 ? 1.370 6.829 14.110 1.00 91.50 73 SER A CA 1
ATOM 587 C C . SER A 1 73 ? 0.482 7.322 12.960 1.00 91.50 73 SER A C 1
ATOM 589 O O . SER A 1 73 ? -0.707 7.010 12.885 1.00 91.50 73 SER A O 1
ATOM 591 N N . SER A 1 74 ? 1.052 8.115 12.058 1.00 92.12 74 SER A N 1
ATOM 592 C CA . SER A 1 74 ? 0.443 8.476 10.778 1.00 92.12 74 SER A CA 1
ATOM 593 C C . SER A 1 74 ? 1.057 7.638 9.666 1.00 92.12 74 SER A C 1
ATOM 595 O O . SER A 1 74 ? 2.270 7.436 9.636 1.00 92.12 74 SER A O 1
ATOM 597 N N . LEU A 1 75 ? 0.236 7.226 8.703 1.00 94.19 75 LEU A N 1
ATOM 598 C CA . LEU A 1 75 ? 0.656 6.505 7.506 1.00 94.19 75 LEU A CA 1
ATOM 599 C C . LEU A 1 75 ? 1.808 7.219 6.781 1.00 94.19 75 LEU A C 1
ATOM 601 O O . LEU A 1 75 ? 2.722 6.567 6.289 1.00 94.19 75 LEU A O 1
ATOM 605 N N . VAL A 1 76 ? 1.801 8.553 6.765 1.00 92.62 76 VAL A N 1
ATOM 606 C CA . VAL A 1 76 ? 2.833 9.363 6.095 1.00 92.62 76 VAL A CA 1
ATOM 607 C C . VAL A 1 76 ? 4.220 9.157 6.715 1.00 92.62 76 VAL A C 1
ATOM 609 O O . VAL A 1 76 ? 5.217 9.203 6.006 1.00 92.62 76 VAL A O 1
ATOM 612 N N . TYR A 1 77 ? 4.307 8.860 8.016 1.00 91.44 77 TYR A N 1
ATOM 613 C CA . TYR A 1 77 ? 5.590 8.608 8.686 1.00 91.44 77 TYR A CA 1
ATOM 614 C C . TYR A 1 77 ? 6.171 7.222 8.402 1.00 91.44 77 TYR A C 1
ATOM 616 O O . TYR A 1 77 ? 7.289 6.933 8.814 1.00 91.44 77 TYR A O 1
ATOM 624 N N . THR A 1 78 ? 5.430 6.367 7.700 1.00 91.00 78 THR A N 1
ATOM 625 C CA . THR A 1 78 ? 5.906 5.040 7.286 1.00 91.00 78 THR A CA 1
ATOM 626 C C . THR A 1 78 ? 6.504 5.040 5.880 1.00 91.00 78 THR A C 1
ATOM 628 O O . THR A 1 78 ? 6.722 3.974 5.317 1.00 91.00 78 THR A O 1
ATOM 631 N N . ASP A 1 79 ? 6.712 6.225 5.290 1.00 88.69 79 ASP A N 1
ATOM 632 C CA . ASP A 1 79 ? 7.141 6.406 3.894 1.00 88.69 79 ASP A CA 1
ATOM 633 C C . ASP A 1 79 ? 6.171 5.770 2.867 1.00 88.69 79 ASP A C 1
ATOM 635 O O . ASP A 1 79 ? 6.476 5.567 1.697 1.00 88.69 79 ASP A O 1
ATOM 639 N N . SER A 1 80 ? 4.951 5.442 3.304 1.00 93.19 80 SER A N 1
ATOM 640 C CA . SER A 1 80 ? 3.900 4.899 2.444 1.00 93.19 80 SER A CA 1
ATOM 641 C C . SER A 1 80 ? 3.399 5.943 1.448 1.00 93.19 80 SER A C 1
ATOM 643 O O . SER A 1 80 ? 3.288 7.116 1.790 1.00 93.19 80 SER A O 1
ATOM 645 N N . ILE A 1 81 ? 2.954 5.496 0.267 1.00 94.00 81 ILE A N 1
ATOM 646 C CA . ILE A 1 81 ? 2.315 6.339 -0.762 1.00 94.00 81 ILE A CA 1
ATOM 647 C C . ILE A 1 81 ? 0.822 6.539 -0.417 1.00 94.00 81 ILE A C 1
ATOM 649 O O . ILE A 1 81 ? 0.004 5.659 -0.719 1.00 94.00 81 ILE A O 1
ATOM 653 N N . PRO A 1 82 ? 0.405 7.662 0.210 1.00 93.00 82 PRO A N 1
ATOM 654 C CA . PRO A 1 82 ? -0.912 7.747 0.849 1.00 93.00 82 PRO A CA 1
ATOM 655 C C . PRO A 1 82 ? -2.064 7.759 -0.157 1.00 93.00 82 PRO A C 1
ATOM 657 O O . PRO A 1 82 ? -3.135 7.234 0.131 1.00 93.00 82 PRO A O 1
ATOM 660 N N . LEU A 1 83 ? -1.837 8.307 -1.357 1.00 94.38 83 LEU A N 1
ATOM 661 C CA . LEU A 1 83 ? -2.839 8.344 -2.423 1.00 94.38 83 LEU A CA 1
ATOM 662 C C . LEU A 1 83 ? -3.303 6.931 -2.800 1.00 94.38 83 LEU A C 1
ATOM 664 O O . LEU A 1 83 ? -4.499 6.645 -2.781 1.00 94.38 83 LEU A O 1
ATOM 668 N N . PHE A 1 84 ? -2.359 6.033 -3.087 1.00 95.75 84 PHE A N 1
ATOM 669 C CA . PHE A 1 84 ? -2.678 4.642 -3.395 1.00 95.75 84 PHE A CA 1
ATOM 670 C C . PHE A 1 84 ? -3.238 3.911 -2.178 1.00 95.75 84 PHE A C 1
ATOM 672 O O . PHE A 1 84 ? -4.217 3.181 -2.313 1.00 95.75 84 PHE A O 1
ATOM 679 N N . ALA A 1 85 ? -2.705 4.163 -0.981 1.00 95.38 85 ALA A N 1
ATOM 680 C CA . ALA A 1 85 ? -3.239 3.578 0.243 1.00 95.38 85 ALA A CA 1
ATOM 681 C C . ALA A 1 85 ? -4.728 3.905 0.445 1.00 95.38 85 ALA A C 1
ATOM 683 O O . ALA A 1 85 ? -5.518 3.017 0.757 1.00 95.38 85 ALA A O 1
ATOM 684 N N . PHE A 1 86 ? -5.136 5.159 0.231 1.00 94.94 86 PHE A N 1
ATOM 685 C CA . PHE A 1 86 ? -6.533 5.582 0.361 1.00 94.94 86 PHE A CA 1
ATOM 686 C C . PHE A 1 86 ? -7.437 4.956 -0.700 1.00 94.94 86 PHE A C 1
ATOM 688 O O . PHE A 1 86 ? -8.573 4.604 -0.388 1.00 94.94 86 PHE A O 1
ATOM 695 N N . ILE A 1 87 ? -6.931 4.762 -1.920 1.00 95.56 87 ILE A N 1
ATOM 696 C CA . ILE A 1 87 ? -7.664 4.082 -2.994 1.00 95.56 87 ILE A CA 1
ATOM 697 C C . ILE A 1 87 ? -7.844 2.596 -2.674 1.00 95.56 87 ILE A C 1
ATOM 699 O O . ILE A 1 87 ? -8.945 2.076 -2.816 1.00 95.56 87 ILE A O 1
ATOM 703 N N . PHE A 1 88 ? -6.794 1.901 -2.231 1.00 96.31 88 PHE A N 1
ATOM 704 C CA . PHE A 1 88 ? -6.834 0.451 -2.020 1.00 96.31 88 PHE A CA 1
ATOM 705 C C . PHE A 1 88 ? -7.497 0.038 -0.707 1.00 96.31 88 PHE A C 1
ATOM 707 O O . PHE A 1 88 ? -8.061 -1.053 -0.619 1.00 96.31 88 PHE A O 1
ATOM 714 N N . ARG A 1 89 ? -7.463 0.890 0.321 1.00 95.69 89 ARG A N 1
ATOM 715 C CA . ARG A 1 89 ? -7.946 0.542 1.661 1.00 95.69 89 ARG A CA 1
ATOM 716 C C . ARG A 1 89 ? -9.412 0.082 1.715 1.00 95.69 89 ARG A C 1
ATOM 718 O O . ARG A 1 89 ? -9.650 -0.932 2.371 1.00 95.69 89 ARG A O 1
ATOM 725 N N . PRO A 1 90 ? -10.389 0.712 1.037 1.00 95.81 90 PRO A N 1
ATOM 726 C CA . PRO A 1 90 ? -11.768 0.210 0.993 1.00 95.81 90 PRO A CA 1
ATOM 727 C C . PRO A 1 90 ? -11.893 -1.213 0.438 1.00 95.81 90 PRO A C 1
ATOM 729 O O . PRO A 1 90 ? -12.804 -1.945 0.813 1.00 95.81 90 PRO A O 1
ATOM 732 N N . PHE A 1 91 ? -10.953 -1.629 -0.412 1.00 96.50 91 PHE A N 1
ATOM 733 C CA . PHE A 1 91 ? -10.929 -2.949 -1.041 1.00 96.50 91 PHE A CA 1
ATOM 734 C C . PHE A 1 91 ? -10.119 -3.981 -0.247 1.00 96.50 91 PHE A C 1
ATOM 736 O O . PHE A 1 91 ? -10.023 -5.129 -0.674 1.00 96.50 91 PHE A O 1
ATOM 743 N N . SER A 1 92 ? -9.572 -3.617 0.920 1.00 95.75 92 SER A N 1
ATOM 744 C CA . SER A 1 92 ? -8.716 -4.485 1.745 1.00 95.75 92 SER A CA 1
ATOM 745 C C . SER A 1 92 ? -9.237 -5.908 1.973 1.00 95.75 92 SER A C 1
ATOM 747 O O . SER A 1 92 ? -8.391 -6.804 1.951 1.00 95.75 92 SER A O 1
ATOM 749 N N . PRO A 1 93 ? -10.556 -6.156 2.149 1.00 94.88 93 PRO A N 1
ATOM 750 C CA . PRO A 1 93 ? -11.085 -7.515 2.297 1.00 94.88 93 PRO A CA 1
ATOM 751 C C . PRO A 1 93 ? -10.962 -8.391 1.041 1.00 94.88 93 PRO A C 1
ATOM 753 O O . PRO A 1 93 ? -10.922 -9.610 1.156 1.00 94.88 93 PRO A O 1
ATOM 756 N N . ALA A 1 94 ? -10.918 -7.789 -0.151 1.00 96.44 94 ALA A N 1
ATOM 757 C CA . ALA A 1 94 ? -10.788 -8.495 -1.428 1.00 96.44 94 ALA A CA 1
ATOM 758 C C . ALA A 1 94 ? -9.328 -8.614 -1.897 1.00 96.44 94 ALA A C 1
ATOM 760 O O . ALA A 1 94 ? -9.018 -9.405 -2.788 1.00 96.44 94 ALA A O 1
ATOM 761 N N . LEU A 1 95 ? -8.427 -7.816 -1.321 1.00 96.06 95 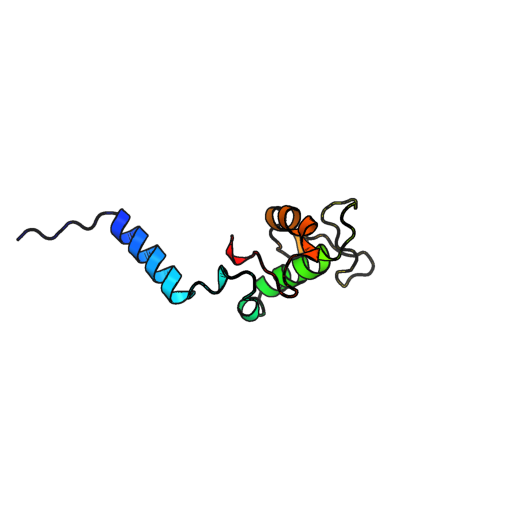LEU A N 1
ATOM 762 C CA . LEU A 1 95 ? -7.010 -7.840 -1.661 1.00 96.06 95 LEU A CA 1
ATOM 763 C C . LEU A 1 95 ? -6.317 -9.064 -1.038 1.00 96.06 95 LEU A C 1
ATOM 765 O O . LEU A 1 95 ? -6.650 -9.448 0.086 1.00 96.06 95 LEU A O 1
ATOM 769 N N . PRO A 1 96 ? -5.291 -9.630 -1.701 1.00 94.75 96 PRO A N 1
ATOM 770 C CA . PRO A 1 96 ? -4.481 -10.702 -1.133 1.00 94.75 96 PRO A CA 1
ATOM 771 C C . PRO A 1 96 ? -3.928 -10.354 0.254 1.00 94.75 96 PRO A C 1
ATOM 773 O O . PRO A 1 96 ? -3.746 -9.177 0.596 1.00 94.75 96 PRO A O 1
ATOM 776 N N . HIS A 1 97 ? -3.618 -11.389 1.044 1.00 93.12 97 HIS A N 1
ATOM 777 C CA . HIS A 1 97 ? -3.020 -11.204 2.366 1.00 93.12 97 HIS A CA 1
ATOM 778 C C . HIS A 1 97 ? -1.743 -10.367 2.259 1.00 93.12 97 HIS A C 1
ATOM 780 O O . HIS A 1 97 ? -1.668 -9.303 2.862 1.00 93.12 97 HIS A O 1
ATOM 786 N N . TYR A 1 98 ? -0.808 -10.783 1.403 1.00 93.50 98 TYR A N 1
ATOM 787 C CA . TYR A 1 98 ? 0.357 -9.994 1.012 1.00 93.50 98 TYR A CA 1
ATOM 788 C C . TYR A 1 98 ? 0.018 -9.148 -0.215 1.00 93.50 98 TYR A C 1
ATOM 790 O O . TYR A 1 98 ? -0.163 -9.687 -1.306 1.00 93.50 98 TYR A O 1
ATOM 798 N N . PHE A 1 99 ? -0.090 -7.834 -0.028 1.00 95.31 99 PHE A N 1
ATOM 799 C CA . PHE A 1 99 ? -0.393 -6.894 -1.104 1.00 95.31 99 PHE A CA 1
ATOM 800 C C . PHE A 1 99 ? 0.510 -5.671 -0.998 1.00 95.31 99 PHE A C 1
ATOM 802 O O . PHE A 1 99 ? 0.624 -5.085 0.077 1.00 95.31 99 PHE A O 1
ATOM 809 N N . GLN A 1 100 ? 1.100 -5.265 -2.117 1.00 93.69 100 GLN A N 1
ATOM 810 C CA . GLN A 1 100 ? 1.892 -4.047 -2.242 1.00 93.69 100 GLN A CA 1
ATOM 811 C C . GLN A 1 100 ? 1.454 -3.236 -3.462 1.00 93.69 100 GLN A C 1
ATOM 813 O O . GLN A 1 100 ? 1.062 -3.796 -4.484 1.00 93.69 100 GLN A O 1
ATOM 818 N N . TYR A 1 101 ? 1.557 -1.917 -3.349 1.00 94.69 101 TYR A N 1
ATOM 819 C CA . TYR A 1 101 ? 1.359 -0.957 -4.442 1.00 94.69 101 TYR A CA 1
ATOM 820 C C . TYR A 1 101 ? 2.598 -0.080 -4.666 1.00 94.69 101 TYR A C 1
ATOM 822 O O . TYR A 1 101 ? 2.543 0.883 -5.425 1.00 94.69 101 TYR A O 1
ATOM 830 N N . VAL A 1 102 ? 3.701 -0.391 -3.984 1.00 91.56 102 VAL A N 1
ATOM 831 C CA . VAL A 1 102 ? 4.948 0.378 -3.998 1.00 91.56 102 VAL A CA 1
ATOM 832 C C . VAL A 1 102 ? 5.513 0.455 -5.410 1.00 91.56 102 VAL A C 1
ATOM 834 O O . VAL A 1 102 ? 5.888 1.527 -5.850 1.00 91.56 102 VAL A O 1
ATOM 837 N N . GLY A 1 103 ? 5.496 -0.649 -6.160 1.00 87.00 103 GLY A N 1
ATOM 838 C CA . GLY A 1 103 ? 6.030 -0.665 -7.525 1.00 87.00 103 GLY A CA 1
ATOM 839 C C . GLY A 1 103 ? 5.208 0.101 -8.569 1.00 87.00 103 GLY A C 1
ATOM 840 O O . GLY A 1 103 ? 5.576 0.078 -9.738 1.00 87.00 103 GLY A O 1
ATOM 841 N N . LEU A 1 104 ? 4.088 0.731 -8.190 1.00 85.56 104 LEU A N 1
ATOM 842 C CA . LEU A 1 104 ? 3.336 1.639 -9.068 1.00 85.56 104 LEU A CA 1
ATOM 843 C C . LEU A 1 104 ? 3.881 3.076 -9.048 1.00 85.56 104 LEU A C 1
ATOM 845 O O . LEU A 1 104 ? 3.453 3.884 -9.873 1.00 85.56 104 LEU A O 1
ATOM 849 N N . TRP A 1 105 ? 4.769 3.388 -8.102 1.00 78.25 105 TRP A N 1
ATOM 850 C CA . TRP A 1 105 ? 5.463 4.665 -7.954 1.00 78.25 105 TRP A CA 1
ATOM 851 C C . TRP A 1 105 ? 6.929 4.509 -8.364 1.00 78.25 105 TRP A C 1
ATOM 853 O O . TRP A 1 105 ? 7.392 5.336 -9.179 1.00 78.25 105 TRP A O 1
#

pLDDT: mean 87.76, std 9.29, range [48.59, 96.5]

Radius of gyration: 18.71 Å; chains: 1; bounding box: 40×23×69 Å

Sequence (105 aa):
MAPLQRGGLDWMLQGVLAYAVVIRGRHFNPASVTWLCGGDYGTQFLGWHFYRNEPLWQLPFGLVRSYGEQRGSSLVYTDSIPLFAFIFRPFSPALPHYFQYVGLW

Secondary structure (DSSP, 8-state):
-------HHHHHHHHHHHHHHHHTTTTT-TT--TTTSSTHHHHHHHHHHHHTTS-SS-SSTTEETTSSSTT-EEGGGGT--HHHHHHHGGGTTTS-SS---GGG-

Foldseek 3Di:
DDPPPDDPVNVVVVVVVVVCVVCVCLLVPFQNCPVCVDDLSVLQQVLLLQLLPDDCDDPPNQFRCPDPDVRGDGSVVSVHPVVVSNVCSVVSVVDDNRGDPVSVD